Protein AF-A0A953MIT9-F1 (afdb_monomer)

Nearest PDB structures (foldseek):
  6rwa-assembly1_A  TM=2.439E-01  e=3.904E+00  Photorhabdus luminescens

Mean predicted aligned error: 20.01 Å

Solvent-accessible surface area (backbone atoms only — not comparable to full-atom values): 9007 Å² total; per-residue (Å²): 142,86,84,93,79,70,77,69,63,63,58,58,57,59,66,53,57,60,52,57,59,50,49,51,55,49,51,54,52,53,46,55,49,55,54,50,38,40,73,50,32,60,60,37,54,68,41,89,84,58,64,71,89,52,42,38,101,80,31,24,54,36,67,67,60,54,54,50,51,53,50,54,48,52,51,50,52,50,49,51,50,50,53,50,52,54,48,51,58,55,22,77,78,50,82,71,66,54,78,74,55,45,51,54,50,51,50,49,50,50,50,51,51,52,50,53,50,50,54,50,51,52,51,52,51,51,51,49,51,50,50,54,47,53,55,47,50,53,52,49,52,51,50,52,51,52,50,51,51,51,51,50,52,50,50,57,62,74,75,107

Foldseek 3Di:
DDDPDDPPPVVVVVVPVVVLVVVLVVLVVVLCVLVVLQVVAQVSLVPPPDPPVQADPRSHGDPVVNVVSVVVSVVVVVVVVVVQVVVVVVCVVPPPHPPVVVVVVVVVVVVVVVVVVVVVVVVVVVVVVVVVVVV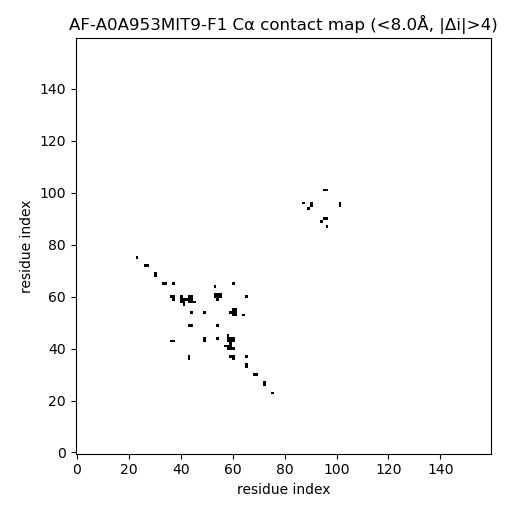VVVVVVVVVVVVVVVVVVVVVVVVD

Sequence (160 aa):
MVNRNNNSIDNFVQKHQNKVMGLVYFGASFLIIIVGLRGLGTLAGQLSVIPSFLVDASGKIDPNWVILALLVEFIMLTLLAVFTFLNKEIENGKSNFSTTQASQIHDLRNELSKLKDVSREELDIIKTYLKEFEEMQEKINHIQTKNMMAIKNMKEMLNK

Radius of gyration: 37.29 Å; Cα contacts (8 Å, |Δi|>4): 46; chains: 1; bounding box: 93×41×89 Å

Secondary structure (DSSP, 8-state):
-----STTTHHHHHHHHHHHHHHHHHHHHHHHHHHHHHHTGGGGGG-TTS-GGGB-TTSSB-HHHHHHHHHHHHHHHHHHHHHHHHHHHHHHHS----HHHHHHHHHHHHHHHHHHHHHHHHHHHHHHHHHHHHHHHHHHHHHHHHHHHHHHHHHHHHT-

pLDDT: mean 70.12, std 14.44, range [39.72, 92.06]

Structure (mmCIF, N/CA/C/O backbone):
data_AF-A0A953MIT9-F1
#
_entry.id   AF-A0A953MIT9-F1
#
loop_
_atom_site.group_PDB
_atom_site.id
_atom_site.type_symbol
_atom_site.label_atom_id
_atom_site.label_alt_id
_atom_site.label_comp_id
_atom_site.label_asym_id
_atom_site.label_entity_id
_atom_site.label_seq_id
_atom_site.pdbx_PDB_ins_code
_atom_site.Cartn_x
_atom_site.Cartn_y
_atom_site.Cartn_z
_atom_site.occupancy
_atom_site.B_iso_or_equiv
_atom_site.auth_seq_id
_atom_site.auth_comp_id
_atom_site.auth_asym_id
_atom_site.auth_atom_id
_atom_site.pdbx_PDB_model_num
ATOM 1 N N . MET A 1 1 ? -19.027 11.418 -40.682 1.00 48.03 1 MET A N 1
ATOM 2 C CA . MET A 1 1 ? -19.830 10.768 -39.623 1.00 48.03 1 MET A CA 1
ATOM 3 C C . MET A 1 1 ? -19.143 9.474 -39.207 1.00 48.03 1 MET A C 1
ATOM 5 O O . MET A 1 1 ? -19.375 8.492 -39.885 1.00 48.03 1 MET A O 1
ATOM 9 N N . VAL A 1 2 ? -18.303 9.445 -38.162 1.00 39.72 2 VAL A N 1
ATOM 10 C CA . VAL A 1 2 ? -17.869 8.181 -37.523 1.00 39.72 2 VAL A CA 1
ATOM 11 C C . VAL A 1 2 ? -17.522 8.428 -36.042 1.00 39.72 2 VAL A C 1
ATOM 13 O O . VAL A 1 2 ? -16.535 9.075 -35.718 1.00 39.72 2 VAL A O 1
ATOM 16 N N . ASN A 1 3 ? -18.400 7.901 -35.186 1.00 41.56 3 ASN A N 1
ATOM 17 C CA . ASN A 1 3 ? -18.160 7.207 -33.915 1.00 41.56 3 ASN A CA 1
ATOM 18 C C . ASN A 1 3 ? -17.523 7.926 -32.697 1.00 41.56 3 ASN A C 1
ATOM 20 O O . ASN A 1 3 ? -16.440 7.577 -32.235 1.00 41.56 3 ASN A O 1
ATOM 24 N N . ARG A 1 4 ? -18.290 8.835 -32.070 1.00 46.44 4 ARG A N 1
ATOM 25 C CA . ARG A 1 4 ? -18.220 9.117 -30.619 1.00 46.44 4 ARG A CA 1
ATOM 26 C C . ARG A 1 4 ? -19.087 8.094 -29.871 1.00 46.44 4 ARG A C 1
ATOM 28 O O . ARG A 1 4 ? -20.261 8.383 -29.662 1.00 46.44 4 ARG A O 1
ATOM 35 N N . ASN A 1 5 ? -18.583 6.917 -29.491 1.00 49.38 5 ASN A N 1
ATOM 36 C CA . ASN A 1 5 ? -19.358 6.076 -28.559 1.00 49.38 5 ASN A CA 1
ATOM 37 C C . ASN A 1 5 ? -18.593 5.021 -27.736 1.00 49.38 5 ASN A C 1
ATOM 39 O O . ASN A 1 5 ? -19.213 4.066 -27.289 1.00 49.38 5 ASN A O 1
ATOM 43 N N . ASN A 1 6 ? -17.283 5.178 -27.495 1.00 52.03 6 ASN A N 1
ATOM 44 C CA . ASN A 1 6 ? -16.537 4.238 -26.631 1.00 52.03 6 ASN A CA 1
ATOM 45 C C . ASN A 1 6 ? -16.082 4.807 -25.275 1.00 52.03 6 ASN A C 1
ATOM 47 O O . ASN A 1 6 ? -15.686 4.042 -24.410 1.00 52.03 6 ASN A O 1
ATOM 51 N N . ASN A 1 7 ? -16.196 6.115 -25.022 1.00 53.41 7 ASN A N 1
ATOM 52 C CA . ASN A 1 7 ? -15.649 6.712 -23.789 1.00 53.41 7 ASN A CA 1
ATOM 5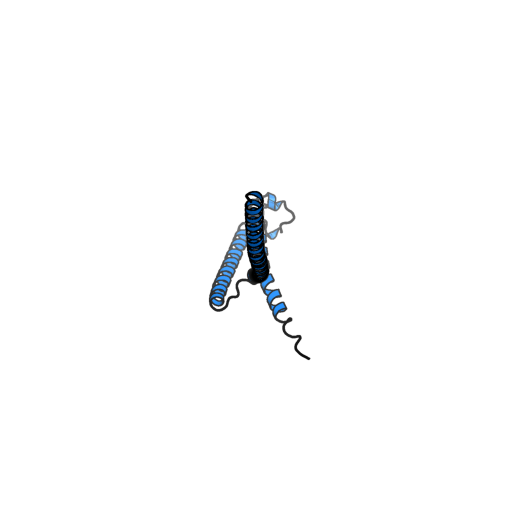3 C C . ASN A 1 7 ? -16.595 6.655 -22.573 1.00 53.41 7 ASN A C 1
ATOM 55 O O . ASN A 1 7 ? -16.228 7.097 -21.486 1.00 53.41 7 ASN A O 1
ATOM 59 N N . SER A 1 8 ? -17.831 6.183 -22.725 1.00 50.12 8 SER A N 1
ATOM 60 C CA . SER A 1 8 ? -18.841 6.205 -21.654 1.00 50.12 8 SER A CA 1
ATOM 61 C C . SER A 1 8 ? -18.872 4.927 -20.810 1.00 50.12 8 SER A C 1
ATOM 63 O O . SER A 1 8 ? -19.265 4.995 -19.647 1.00 50.12 8 SER A O 1
ATOM 65 N N . ILE A 1 9 ? -18.430 3.785 -21.349 1.00 50.81 9 ILE A N 1
ATOM 66 C CA . ILE A 1 9 ? -18.486 2.487 -20.654 1.00 50.81 9 ILE A CA 1
ATOM 67 C C . ILE A 1 9 ? -17.254 2.291 -19.753 1.00 50.81 9 ILE A C 1
ATOM 69 O O . ILE A 1 9 ? -17.408 1.940 -18.581 1.00 50.81 9 ILE A O 1
ATOM 73 N N . ASP A 1 10 ? -16.056 2.641 -20.232 1.00 49.84 10 ASP A N 1
ATOM 74 C CA . ASP A 1 10 ? -14.809 2.533 -19.452 1.00 49.84 10 ASP A CA 1
ATOM 75 C C . ASP A 1 10 ? -14.813 3.428 -18.198 1.00 49.84 10 ASP A C 1
ATOM 77 O O . ASP A 1 10 ? -14.353 3.033 -17.123 1.00 49.84 10 ASP A O 1
ATOM 81 N N . ASN A 1 11 ? -15.447 4.602 -18.289 1.00 50.16 11 ASN A N 1
ATOM 82 C CA . ASN A 1 11 ? -15.584 5.536 -17.170 1.00 50.16 11 ASN A CA 1
ATOM 83 C C . ASN A 1 11 ? -16.552 5.055 -16.072 1.00 50.16 11 ASN A C 1
ATOM 85 O O . ASN A 1 11 ? -16.465 5.514 -14.930 1.00 50.16 11 ASN A O 1
ATOM 89 N N . PHE A 1 12 ? -17.485 4.147 -16.381 1.00 43.88 12 PHE A N 1
ATOM 90 C CA . PHE A 1 12 ? -18.464 3.658 -15.402 1.00 43.88 12 PHE A CA 1
ATOM 91 C C . PHE A 1 12 ? -17.916 2.493 -14.567 1.00 43.88 12 PHE A C 1
ATOM 93 O O . PHE A 1 12 ? -18.216 2.391 -13.374 1.00 43.88 12 PHE A O 1
ATOM 100 N N . VAL A 1 13 ? -17.050 1.669 -15.166 1.00 48.44 13 VAL A N 1
ATOM 101 C CA . VAL A 1 13 ? -16.390 0.535 -14.500 1.00 48.44 13 VAL A CA 1
ATOM 102 C C . VAL A 1 13 ? -15.252 1.013 -13.586 1.00 48.44 13 VAL A C 1
ATOM 104 O O . VAL A 1 13 ? -15.159 0.569 -12.438 1.00 48.44 13 VAL A O 1
ATOM 107 N N . GLN A 1 14 ? -14.466 2.014 -14.009 1.00 47.06 14 GLN A N 1
ATOM 108 C CA . GLN A 1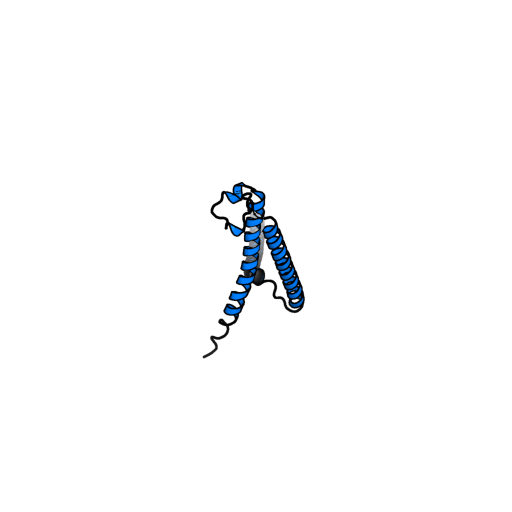 14 ? -13.431 2.635 -13.162 1.00 47.06 14 GLN A CA 1
ATOM 109 C C . GLN A 1 14 ? -13.995 3.290 -11.890 1.00 47.06 14 GLN A C 1
ATOM 111 O O . GLN A 1 14 ? -13.354 3.282 -10.837 1.00 47.06 14 GLN A O 1
ATOM 116 N N . LYS A 1 15 ? -15.223 3.820 -11.941 1.00 49.91 15 LYS A N 1
ATOM 117 C CA . LYS A 1 15 ? -15.828 4.525 -10.802 1.00 49.91 15 LYS A CA 1
ATOM 118 C C . LYS A 1 15 ? -16.289 3.594 -9.671 1.00 49.91 15 LYS A C 1
ATOM 120 O O . LYS A 1 15 ? -16.596 4.085 -8.583 1.00 49.91 15 LYS A O 1
ATOM 125 N N . HIS A 1 16 ? -16.355 2.278 -9.904 1.00 45.97 16 HIS A N 1
ATOM 126 C CA . HIS A 1 16 ? -16.772 1.293 -8.895 1.00 45.97 16 HIS A CA 1
ATOM 127 C C . HIS A 1 16 ? -15.610 0.541 -8.229 1.00 45.97 16 HIS A C 1
ATOM 129 O O . HIS A 1 16 ? -15.716 0.234 -7.045 1.00 45.97 16 HIS A O 1
ATOM 135 N N . GLN A 1 17 ? -14.482 0.312 -8.910 1.00 45.75 17 GLN A N 1
ATOM 136 C CA . GLN A 1 17 ? -13.322 -0.370 -8.306 1.00 45.75 17 GLN A CA 1
ATOM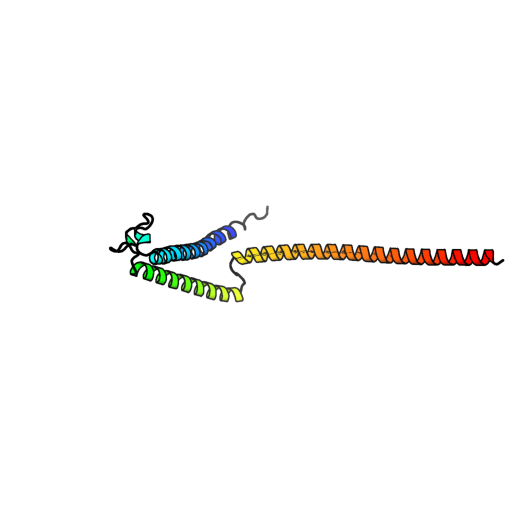 137 C C . GLN A 1 17 ? -12.592 0.491 -7.260 1.00 45.75 17 GLN A C 1
ATOM 139 O O . GLN A 1 17 ? -12.223 -0.017 -6.201 1.00 45.75 17 GLN A O 1
ATOM 144 N N . ASN A 1 18 ? -12.490 1.809 -7.477 1.00 53.19 18 ASN A N 1
ATOM 145 C CA . ASN A 1 18 ? -11.915 2.729 -6.484 1.00 53.19 18 ASN A CA 1
ATOM 146 C C . ASN A 1 18 ? -12.688 2.753 -5.154 1.00 53.19 18 ASN A C 1
ATOM 148 O O . ASN A 1 18 ? -12.115 3.070 -4.113 1.00 53.19 18 ASN A O 1
ATOM 152 N N . LYS A 1 19 ? -13.980 2.402 -5.160 1.00 56.34 19 LYS A N 1
ATOM 153 C CA . LYS A 1 19 ? -14.798 2.400 -3.940 1.00 56.34 19 LYS A CA 1
ATOM 154 C C . LYS A 1 19 ? -14.471 1.227 -3.020 1.00 56.34 19 LYS A C 1
ATOM 156 O O . LYS A 1 19 ? -14.496 1.400 -1.808 1.00 56.34 19 LYS A O 1
ATOM 161 N N . VAL A 1 20 ? -14.142 0.058 -3.575 1.00 56.75 20 VAL A N 1
ATOM 162 C CA . VAL A 1 20 ? -13.857 -1.151 -2.781 1.00 56.75 20 VAL A CA 1
ATOM 163 C C . VAL A 1 20 ? -12.496 -1.039 -2.100 1.00 56.75 20 VAL A C 1
ATOM 165 O O . VAL A 1 20 ? -12.378 -1.312 -0.910 1.00 56.75 20 VAL A O 1
ATOM 168 N N . MET A 1 21 ? -11.484 -0.551 -2.819 1.00 56.34 21 MET A N 1
ATOM 169 C CA . MET A 1 21 ? -10.156 -0.330 -2.243 1.00 56.34 21 MET A CA 1
ATOM 170 C C . MET A 1 21 ? -10.182 0.784 -1.184 1.00 56.34 21 MET A C 1
ATOM 172 O O . MET A 1 21 ? -9.594 0.638 -0.115 1.00 56.34 21 MET A O 1
ATOM 176 N N . GLY A 1 22 ? -10.950 1.854 -1.432 1.00 60.44 22 GLY A N 1
ATOM 177 C CA . GLY A 1 22 ? -11.208 2.899 -0.439 1.00 60.44 22 GLY A CA 1
ATOM 178 C C . GLY A 1 22 ? -11.916 2.382 0.819 1.00 60.44 22 GLY A C 1
ATOM 179 O O . GLY A 1 22 ? -11.582 2.816 1.917 1.00 60.44 22 GLY A O 1
ATOM 180 N N . LEU A 1 23 ? -12.835 1.418 0.685 1.00 65.75 23 LEU A N 1
ATOM 181 C CA . LEU A 1 23 ? -13.529 0.799 1.819 1.00 65.75 23 LEU A CA 1
ATOM 182 C C . LEU A 1 23 ? -12.578 -0.023 2.701 1.00 65.75 23 LEU A C 1
ATOM 184 O O . LEU A 1 23 ? -12.670 0.060 3.920 1.00 65.75 23 LEU A O 1
ATOM 188 N N . VAL A 1 24 ? -11.644 -0.769 2.100 1.00 67.88 24 VAL A N 1
ATOM 189 C CA . VAL A 1 24 ? -10.630 -1.545 2.839 1.00 67.88 24 VAL A CA 1
ATOM 190 C C . VAL A 1 24 ? -9.689 -0.614 3.608 1.00 67.88 24 VAL A C 1
ATOM 192 O O . VAL A 1 24 ? -9.475 -0.810 4.799 1.00 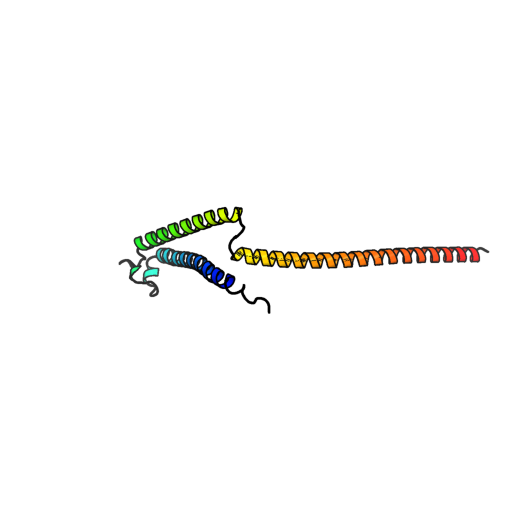67.88 24 VAL A O 1
ATOM 195 N N . TYR A 1 25 ? -9.160 0.437 2.967 1.00 73.25 25 TYR A N 1
ATOM 196 C CA . TYR A 1 25 ? -8.280 1.394 3.654 1.00 73.25 25 TYR A CA 1
ATOM 197 C C . TYR A 1 25 ? -8.998 2.163 4.763 1.00 73.25 25 TYR A C 1
ATOM 199 O O . TYR A 1 25 ? -8.407 2.442 5.809 1.00 73.25 25 TYR A O 1
ATOM 207 N N . PHE A 1 26 ? -10.273 2.485 4.554 1.00 76.00 26 PHE A N 1
ATOM 208 C CA . PHE A 1 26 ? -11.110 3.086 5.582 1.00 76.00 26 PHE A CA 1
ATOM 209 C C . PHE A 1 26 ? -11.347 2.125 6.757 1.00 76.00 26 PHE A C 1
ATOM 211 O O . PHE A 1 26 ? -11.190 2.541 7.902 1.00 76.00 26 PHE A O 1
ATOM 218 N N . GLY A 1 27 ? -11.639 0.846 6.489 1.00 69.94 27 GLY A N 1
ATOM 219 C CA . GLY A 1 27 ? -11.786 -0.205 7.506 1.00 69.94 27 GLY A CA 1
ATOM 220 C C . GLY A 1 27 ? -10.523 -0.389 8.349 1.00 69.94 27 GLY A C 1
ATOM 221 O O . GLY A 1 27 ? -10.573 -0.263 9.574 1.00 69.94 27 GLY A O 1
ATOM 222 N N . ALA A 1 28 ? -9.369 -0.526 7.694 1.00 73.94 28 ALA A N 1
ATOM 223 C CA . ALA A 1 28 ? -8.078 -0.649 8.365 1.00 73.94 28 ALA A CA 1
ATOM 224 C C . ALA A 1 28 ? -7.753 0.584 9.229 1.00 73.94 28 ALA A C 1
ATOM 226 O O . ALA A 1 28 ? -7.315 0.457 10.374 1.00 73.94 28 ALA A O 1
ATOM 227 N N . SER A 1 29 ? -8.016 1.790 8.713 1.00 77.06 29 SER A N 1
ATOM 228 C CA . SER A 1 29 ? -7.803 3.042 9.454 1.00 77.06 29 SER A CA 1
ATOM 229 C C . SER A 1 29 ? -8.711 3.133 10.682 1.00 77.06 29 SER A C 1
ATOM 231 O O . SER A 1 29 ? -8.261 3.495 11.769 1.00 77.06 29 SER A O 1
ATOM 233 N N . PHE A 1 30 ? -9.981 2.756 10.532 1.00 78.50 30 PHE A N 1
ATOM 234 C CA . PHE A 1 30 ? -10.952 2.719 11.621 1.00 78.50 30 PHE A CA 1
ATOM 235 C C . PHE A 1 30 ? -10.541 1.733 12.725 1.00 78.50 30 PHE A C 1
ATOM 237 O O . PHE A 1 30 ? -10.685 2.025 13.913 1.00 78.50 30 PHE A O 1
ATOM 244 N N . LEU A 1 31 ? -9.944 0.600 12.356 1.00 74.12 31 LEU A N 1
ATOM 245 C CA . LEU A 1 31 ? -9.465 -0.395 13.310 1.00 74.12 31 LEU A CA 1
ATOM 246 C C . LEU A 1 31 ? -8.210 0.006 14.063 1.00 74.12 31 LEU A C 1
ATOM 248 O O . LEU A 1 31 ? -8.143 -0.210 15.272 1.00 74.12 31 LEU A O 1
ATOM 252 N N . ILE A 1 32 ? -7.248 0.629 13.382 1.00 80.75 32 ILE A N 1
ATOM 253 C CA . ILE A 1 32 ? -6.073 1.211 14.041 1.00 80.75 32 ILE A CA 1
ATOM 254 C C . ILE A 1 32 ? -6.527 2.219 15.102 1.00 80.75 32 ILE A C 1
ATOM 256 O O . ILE A 1 32 ? -6.001 2.221 16.214 1.00 80.75 32 ILE A O 1
ATOM 260 N N . ILE A 1 33 ? -7.549 3.022 14.792 1.00 78.62 33 ILE A N 1
ATOM 261 C CA . ILE A 1 33 ? -8.134 3.980 15.732 1.00 78.62 33 ILE A CA 1
ATOM 262 C C . ILE A 1 33 ? -8.799 3.254 16.912 1.00 78.62 33 ILE A C 1
ATOM 264 O O . ILE A 1 33 ? -8.464 3.547 18.053 1.00 78.62 33 ILE A O 1
ATOM 268 N N . ILE A 1 34 ? -9.685 2.279 16.689 1.00 74.06 34 ILE A N 1
ATOM 269 C CA . ILE A 1 34 ? -10.387 1.577 17.785 1.00 74.06 34 ILE A CA 1
ATOM 270 C C . ILE A 1 34 ? -9.422 0.792 18.687 1.00 74.06 34 ILE A C 1
ATOM 272 O O . ILE A 1 34 ? -9.520 0.861 19.914 1.00 74.06 34 ILE A O 1
ATOM 276 N N . VAL A 1 35 ? -8.474 0.057 18.103 1.00 75.38 35 VAL A N 1
ATOM 277 C CA . VAL A 1 35 ? -7.480 -0.722 18.857 1.00 75.38 35 VAL A CA 1
ATOM 278 C C . VAL A 1 35 ? -6.505 0.211 19.578 1.00 75.38 35 VAL A C 1
ATOM 280 O O . VAL A 1 35 ? -6.202 -0.016 20.751 1.00 75.38 35 VAL A O 1
ATOM 283 N N . GLY A 1 36 ? -6.071 1.294 18.925 1.00 75.00 36 GLY A N 1
ATOM 284 C CA . GLY A 1 36 ? -5.216 2.320 19.523 1.00 75.00 36 GLY A CA 1
ATOM 285 C C . GLY A 1 36 ? -5.887 3.034 20.698 1.00 75.00 36 GLY A C 1
ATOM 286 O O . GLY A 1 36 ? -5.283 3.181 21.760 1.00 75.00 36 GLY A O 1
ATOM 287 N N . LEU A 1 37 ? -7.167 3.393 20.558 1.00 73.12 37 LEU A N 1
ATOM 288 C CA . LEU A 1 37 ? -7.972 3.988 21.627 1.00 73.12 37 LEU A CA 1
ATOM 289 C C . LEU A 1 37 ? -8.201 3.013 22.788 1.00 73.12 37 LEU A C 1
ATOM 291 O O . LEU A 1 37 ? -8.140 3.418 23.944 1.00 73.12 37 LEU A O 1
ATOM 295 N N . ARG A 1 38 ? -8.370 1.710 22.539 1.00 71.25 38 ARG A N 1
ATOM 296 C CA . ARG A 1 38 ? -8.398 0.731 23.637 1.00 71.25 38 ARG A CA 1
ATOM 297 C C . ARG A 1 38 ? -7.047 0.635 24.353 1.00 71.25 38 ARG A C 1
ATOM 299 O O . ARG A 1 38 ? -7.025 0.534 25.579 1.00 71.25 38 ARG A O 1
ATOM 306 N N . GLY A 1 39 ? -5.939 0.704 23.611 1.00 71.19 39 GLY A N 1
ATOM 307 C CA . GLY A 1 39 ? -4.580 0.748 24.164 1.00 71.19 39 GLY A CA 1
ATOM 308 C C . GLY A 1 39 ? -4.325 1.957 25.072 1.00 71.19 39 GLY A C 1
ATOM 309 O O . GLY A 1 39 ? -3.546 1.859 26.016 1.00 71.19 39 GLY A O 1
ATOM 310 N N . LEU A 1 40 ? -5.043 3.064 24.847 1.00 71.25 40 LEU A N 1
ATOM 311 C CA . LEU A 1 40 ? -5.006 4.283 25.665 1.00 71.25 40 LEU A CA 1
ATOM 312 C C . LEU A 1 40 ? -5.780 4.167 26.997 1.00 71.2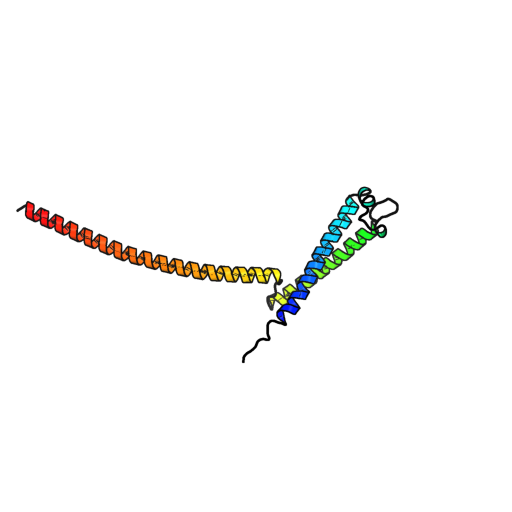5 40 LEU A C 1
ATOM 314 O O . LEU A 1 40 ? -5.649 5.029 27.868 1.00 71.25 40 LEU A O 1
ATOM 318 N N . GLY A 1 41 ? -6.565 3.105 27.201 1.00 67.94 41 GLY A N 1
ATOM 319 C CA . GLY A 1 41 ? -7.222 2.827 28.479 1.00 67.94 41 GLY A CA 1
ATOM 320 C C . GLY A 1 41 ? -8.240 3.899 28.886 1.00 67.94 41 GLY A C 1
ATOM 321 O O . GLY A 1 41 ? -9.155 4.212 28.133 1.00 67.94 41 GLY A O 1
ATOM 322 N N . THR A 1 42 ? -8.115 4.442 30.100 1.00 68.25 42 THR A N 1
ATOM 323 C CA . THR A 1 42 ? -9.058 5.434 30.660 1.00 68.25 42 THR A CA 1
ATOM 324 C C . THR A 1 42 ? -8.952 6.813 30.009 1.00 68.25 42 THR A C 1
ATOM 326 O O . THR A 1 42 ? -9.861 7.625 30.158 1.00 68.25 42 THR A O 1
ATOM 329 N N . LEU A 1 43 ? -7.867 7.082 29.273 1.00 66.69 43 LEU A N 1
ATOM 330 C CA . LEU A 1 43 ? -7.706 8.322 28.512 1.00 66.69 43 LEU A CA 1
ATOM 331 C C . LEU A 1 43 ? -8.677 8.370 27.329 1.00 66.69 43 LEU A C 1
ATOM 333 O O . LEU A 1 43 ? -9.167 9.437 26.984 1.00 66.69 43 LEU A O 1
ATOM 337 N N . ALA A 1 44 ? -9.021 7.216 26.750 1.00 62.69 44 ALA A N 1
ATOM 338 C CA . ALA A 1 44 ? -9.981 7.147 25.655 1.00 62.69 44 ALA A CA 1
ATOM 339 C C . ALA A 1 44 ? -11.398 7.536 26.099 1.00 62.69 44 ALA A C 1
ATOM 341 O O . ALA A 1 44 ? -12.063 8.284 25.392 1.00 62.69 44 ALA A O 1
ATOM 342 N N . GLY A 1 45 ? -11.835 7.132 27.298 1.00 61.12 45 GLY A N 1
ATOM 343 C CA . GLY A 1 45 ? -13.135 7.540 27.848 1.00 61.12 45 GLY A CA 1
ATOM 344 C C . GLY A 1 45 ? -13.254 9.031 28.182 1.00 61.12 45 GLY A C 1
ATOM 345 O O . GLY A 1 45 ? -14.362 9.516 28.386 1.00 61.12 45 GLY A O 1
ATOM 346 N N . GLN A 1 46 ? -12.138 9.768 28.220 1.00 63.41 46 GLN A N 1
ATOM 347 C CA . GLN A 1 46 ? -12.123 11.225 28.390 1.00 63.41 46 GLN A CA 1
ATOM 348 C C . GLN A 1 46 ? -12.184 11.980 27.054 1.00 63.41 46 GLN A C 1
ATOM 350 O O . GLN A 1 46 ? -12.472 13.179 27.042 1.00 63.41 46 GLN A O 1
ATOM 355 N N . LEU A 1 47 ? -11.948 11.307 25.919 1.00 65.38 47 LEU A N 1
ATOM 356 C CA . LEU A 1 47 ? -12.150 11.910 24.606 1.00 65.38 47 LEU A CA 1
ATOM 357 C C . LEU A 1 47 ? -13.645 11.920 24.271 1.00 65.38 47 LEU A C 1
ATOM 359 O O . LEU A 1 47 ? -14.231 10.904 23.911 1.00 65.38 47 LEU A O 1
ATOM 363 N N . SER A 1 48 ? -14.234 13.118 24.280 1.00 60.16 48 SER A N 1
ATOM 364 C CA . SER A 1 48 ? -15.632 13.384 23.891 1.00 60.16 48 SER A CA 1
ATOM 365 C C . SER A 1 48 ? -15.973 12.993 22.436 1.00 60.16 48 SER A C 1
ATOM 367 O O . SER A 1 48 ? -17.125 13.045 22.022 1.00 60.16 48 SER A O 1
ATOM 369 N N . VAL A 1 49 ? -14.968 12.592 21.652 1.00 69.56 49 VAL A N 1
ATOM 370 C CA . VAL A 1 49 ? -15.094 12.158 20.253 1.00 69.56 49 VAL A CA 1
ATOM 371 C C . VAL A 1 49 ? -15.545 10.693 20.140 1.00 69.56 49 VAL A C 1
ATOM 373 O O . VAL A 1 49 ? -16.021 10.286 19.082 1.00 69.56 49 VAL A O 1
ATOM 376 N N . ILE A 1 50 ? -15.423 9.888 21.205 1.00 65.94 50 ILE A N 1
ATOM 377 C CA . ILE A 1 50 ? -15.790 8.467 21.164 1.00 65.94 50 ILE A CA 1
ATOM 378 C C . ILE A 1 50 ? -17.273 8.293 21.526 1.00 65.94 50 ILE A C 1
ATOM 380 O O . ILE A 1 50 ? -17.693 8.716 22.604 1.00 65.94 50 ILE A O 1
ATOM 384 N N . PRO A 1 51 ? -18.074 7.631 20.672 1.00 68.75 51 PRO A N 1
ATOM 385 C CA . PRO A 1 51 ? -19.456 7.305 20.990 1.00 68.75 51 PRO A CA 1
ATOM 386 C C . PRO A 1 51 ? -19.578 6.482 22.278 1.00 68.75 51 PRO A C 1
ATOM 388 O O . PRO A 1 51 ? -18.908 5.461 22.439 1.00 68.75 51 PRO A O 1
ATOM 391 N N . SER A 1 52 ? -20.495 6.873 23.164 1.00 66.81 52 SER A N 1
ATOM 392 C CA . SER A 1 52 ? -20.674 6.260 24.490 1.00 66.81 52 SER A CA 1
ATOM 393 C C . SER A 1 52 ? -21.037 4.770 24.452 1.00 66.81 52 SER A C 1
ATOM 395 O O . SER A 1 52 ? -20.844 4.078 25.440 1.00 66.81 52 SER A O 1
ATOM 397 N N . PHE A 1 53 ? -21.528 4.257 23.318 1.00 68.75 53 PHE A N 1
ATOM 398 C CA . PHE A 1 53 ? -21.848 2.834 23.145 1.00 68.75 53 PHE A CA 1
ATOM 399 C C . PHE A 1 53 ? -20.609 1.932 23.034 1.00 68.75 53 PHE A C 1
ATOM 401 O O . PHE A 1 53 ? -20.720 0.723 23.212 1.00 68.75 53 PHE A O 1
ATOM 408 N N . LEU A 1 54 ? -19.441 2.501 22.715 1.00 67.38 54 LEU A N 1
ATOM 409 C CA . LEU A 1 54 ? -18.174 1.770 22.640 1.00 67.38 54 LEU A CA 1
ATOM 410 C C . LEU A 1 54 ? -17.460 1.710 23.991 1.00 67.38 54 LEU A C 1
ATOM 412 O O . LEU A 1 54 ? -16.439 1.036 24.090 1.00 67.38 54 LEU A O 1
ATOM 416 N N . VAL A 1 55 ? -17.954 2.429 25.002 1.00 68.75 55 VAL A N 1
ATOM 417 C CA . VAL A 1 55 ? -17.276 2.650 26.280 1.00 68.75 55 VAL A CA 1
ATOM 418 C C . VAL A 1 55 ? -18.025 1.913 27.391 1.00 68.75 55 VAL A C 1
ATOM 420 O O . VAL A 1 55 ? -19.211 2.131 27.607 1.00 68.75 55 VAL A O 1
ATOM 423 N N . ASP A 1 56 ? -17.317 1.037 28.095 1.00 69.44 56 ASP A N 1
ATOM 424 C CA . ASP A 1 56 ? -17.816 0.306 29.259 1.00 69.44 56 ASP A CA 1
ATOM 425 C C . ASP A 1 56 ? -17.917 1.232 30.492 1.00 69.44 56 ASP A C 1
ATOM 427 O O . ASP A 1 56 ? -17.308 2.305 30.533 1.00 69.44 56 ASP A O 1
ATOM 431 N N . ALA A 1 57 ? -18.621 0.803 31.544 1.00 69.69 57 ALA A N 1
ATOM 432 C CA . ALA A 1 57 ? -18.820 1.535 32.803 1.00 69.69 57 ALA A CA 1
ATOM 433 C C . ALA A 1 57 ? -17.509 2.006 33.474 1.00 69.69 57 ALA A C 1
ATOM 435 O O . ALA A 1 57 ? -17.513 2.912 34.303 1.00 69.69 57 ALA A O 1
ATOM 436 N N . SER A 1 58 ? -16.375 1.418 33.081 1.00 65.62 58 SER A N 1
ATOM 437 C CA . SER A 1 58 ? -15.021 1.769 33.524 1.00 65.62 58 SER A CA 1
ATOM 438 C C . SER A 1 58 ? -14.350 2.897 32.714 1.00 65.62 58 SER A C 1
ATOM 440 O O . SER A 1 58 ? -13.168 3.176 32.929 1.00 65.62 58 SER A O 1
ATOM 442 N N . GLY A 1 59 ? -15.039 3.512 31.744 1.00 66.94 59 GLY A N 1
ATOM 443 C CA . GLY A 1 59 ? -14.474 4.562 30.885 1.00 66.94 59 GLY A CA 1
ATOM 444 C C . GLY A 1 59 ? -13.439 4.048 29.874 1.00 66.94 59 GLY A C 1
ATOM 445 O O . GLY A 1 59 ? -12.577 4.802 29.425 1.00 66.94 59 GLY A O 1
ATOM 446 N N . LYS A 1 60 ? -13.482 2.754 29.542 1.00 71.06 60 LYS A N 1
ATOM 447 C CA . LYS A 1 60 ? -12.586 2.092 28.577 1.00 71.06 60 LYS A CA 1
ATOM 448 C C . LYS A 1 60 ? -13.396 1.539 27.418 1.00 71.06 60 LYS A C 1
ATOM 450 O O . LYS A 1 60 ? -14.561 1.211 27.607 1.00 71.06 60 LYS A O 1
ATOM 455 N N . ILE A 1 61 ? -12.774 1.375 26.252 1.00 75.69 61 ILE A N 1
ATOM 456 C CA . ILE A 1 61 ? -13.449 0.708 25.134 1.00 75.69 61 ILE A CA 1
ATOM 457 C C . ILE A 1 61 ? -13.748 -0.748 25.505 1.00 75.69 61 ILE A C 1
ATOM 459 O O . ILE A 1 61 ? -12.836 -1.479 25.907 1.00 75.69 61 ILE A O 1
ATOM 463 N N . ASP A 1 62 ? -15.009 -1.152 25.357 1.00 79.38 62 ASP A N 1
ATOM 464 C CA . ASP A 1 62 ? -15.487 -2.487 25.706 1.00 79.38 62 ASP A CA 1
ATOM 465 C C . ASP A 1 62 ? -14.737 -3.557 24.881 1.00 79.38 62 ASP A C 1
ATOM 467 O O . ASP A 1 62 ? -14.703 -3.503 23.640 1.00 79.38 62 ASP A O 1
ATOM 471 N N . PRO A 1 63 ? -14.102 -4.536 25.552 1.00 78.31 63 PRO A N 1
ATOM 472 C CA . PRO A 1 63 ? -13.385 -5.618 24.906 1.00 78.31 63 PRO A CA 1
ATOM 473 C C . PRO A 1 63 ? -14.152 -6.347 23.811 1.00 78.31 63 PRO A C 1
ATOM 475 O O . PRO A 1 63 ? -13.545 -6.714 22.801 1.00 78.31 63 PRO A O 1
ATOM 478 N N . ASN A 1 64 ? -15.454 -6.544 24.004 1.00 82.88 64 ASN A N 1
ATOM 479 C CA . ASN A 1 64 ? -16.284 -7.335 23.104 1.00 82.88 64 ASN A CA 1
ATOM 480 C C . ASN A 1 64 ? -16.421 -6.661 21.736 1.00 82.88 64 ASN A C 1
ATOM 482 O O . ASN A 1 64 ? -16.327 -7.329 20.706 1.00 82.88 64 ASN A O 1
ATOM 486 N N . TRP A 1 65 ? -16.543 -5.333 21.714 1.00 78.06 65 TRP A N 1
ATOM 487 C CA . TRP A 1 65 ? -16.636 -4.549 20.482 1.00 78.06 65 TRP A CA 1
ATOM 488 C C . TRP A 1 65 ? -15.334 -4.542 19.691 1.00 78.06 65 TRP A C 1
ATOM 490 O O . TRP A 1 65 ? -15.352 -4.630 18.465 1.00 78.06 65 TRP A O 1
ATOM 500 N N . VAL A 1 66 ? -14.193 -4.494 20.379 1.00 78.19 66 VAL A N 1
ATOM 501 C CA . VAL A 1 66 ? -12.886 -4.561 19.711 1.00 78.19 66 VAL A CA 1
ATOM 502 C C . VAL A 1 66 ? -12.635 -5.945 19.126 1.00 78.19 66 VAL A C 1
ATOM 504 O O . VAL A 1 66 ? -12.128 -6.054 18.014 1.00 78.19 66 VAL A O 1
ATOM 507 N N . ILE A 1 67 ? -13.012 -7.003 19.847 1.00 80.44 67 ILE A N 1
ATOM 508 C CA . ILE A 1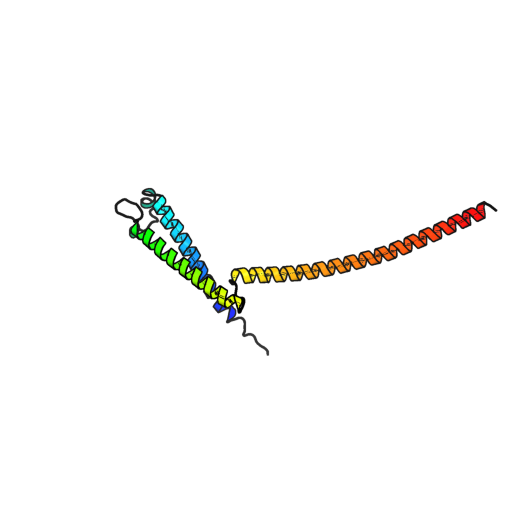 67 ? -12.894 -8.381 19.354 1.00 80.44 67 ILE A CA 1
ATOM 509 C C . ILE A 1 67 ? -13.808 -8.592 18.141 1.00 80.44 67 ILE A C 1
ATOM 511 O O . ILE A 1 67 ? -13.370 -9.164 17.147 1.00 80.44 67 ILE A O 1
ATOM 515 N N . LEU A 1 68 ? -15.041 -8.077 18.184 1.00 82.62 68 LEU A N 1
ATOM 516 C CA . LEU A 1 68 ? -15.965 -8.112 17.050 1.00 82.62 68 LEU A CA 1
ATOM 517 C C . LEU A 1 68 ? -15.396 -7.358 15.837 1.00 82.62 68 LEU A C 1
ATOM 519 O O . LEU A 1 68 ? -15.409 -7.889 14.731 1.00 82.62 68 LEU A O 1
ATOM 523 N N . ALA A 1 69 ? -14.856 -6.152 16.038 1.00 78.44 69 ALA A N 1
ATOM 524 C CA . ALA A 1 69 ? -14.251 -5.361 14.967 1.00 78.44 69 ALA A CA 1
ATOM 525 C C . ALA A 1 69 ? -13.046 -6.079 14.336 1.00 78.44 69 ALA A C 1
ATOM 527 O O . ALA A 1 69 ? -12.959 -6.169 13.113 1.00 78.44 69 ALA A O 1
ATOM 528 N N . LEU A 1 70 ? -12.162 -6.655 15.159 1.00 80.56 70 LEU A N 1
ATOM 529 C CA . LEU A 1 70 ? -11.025 -7.455 14.692 1.00 80.56 70 LEU A CA 1
ATOM 530 C C . LEU A 1 70 ? -11.471 -8.690 13.902 1.00 80.56 70 LEU A C 1
ATOM 532 O O . LEU A 1 70 ? -10.860 -9.024 12.891 1.00 80.56 70 LEU A O 1
ATOM 536 N N . LEU A 1 71 ? -12.539 -9.356 14.340 1.00 85.00 71 LEU A N 1
ATOM 537 C CA . LEU A 1 71 ? -13.090 -10.521 13.654 1.00 85.00 71 LEU A CA 1
ATOM 538 C C . LEU A 1 71 ? -13.698 -10.149 12.294 1.00 85.00 71 LEU A C 1
ATOM 540 O O . LEU A 1 71 ? -13.444 -10.831 11.303 1.00 85.00 71 LEU A O 1
ATOM 544 N N . VAL A 1 72 ? -14.463 -9.057 12.226 1.00 82.69 72 VAL A N 1
ATOM 545 C CA . VAL A 1 72 ? -15.051 -8.562 10.971 1.00 82.69 72 VAL A CA 1
ATOM 546 C C . VAL A 1 72 ? -13.964 -8.174 9.970 1.00 82.69 72 VAL A C 1
ATOM 548 O O . VAL A 1 72 ? -14.043 -8.555 8.803 1.00 82.69 72 VAL A O 1
ATOM 551 N N . GLU A 1 73 ? -12.915 -7.489 10.416 1.00 74.81 73 GLU A N 1
ATOM 552 C CA . GLU A 1 73 ? -11.780 -7.142 9.556 1.00 74.81 73 GLU A CA 1
ATOM 553 C C . GLU A 1 73 ? -11.002 -8.361 9.099 1.00 74.81 73 GLU A C 1
ATOM 555 O O . GLU A 1 73 ? -10.647 -8.457 7.928 1.00 74.81 73 GLU A O 1
ATOM 560 N N . PHE A 1 74 ? -10.768 -9.328 9.985 1.00 82.38 74 PHE A N 1
ATOM 561 C CA . PHE A 1 74 ? -10.108 -10.570 9.608 1.00 82.38 74 PHE A CA 1
ATOM 562 C C . PHE A 1 74 ? -10.876 -11.289 8.489 1.00 82.38 74 PHE A C 1
ATOM 564 O O . PHE A 1 74 ? -10.276 -11.751 7.516 1.00 82.38 74 PHE A O 1
ATOM 571 N N . ILE A 1 75 ? -12.210 -11.319 8.569 1.00 84.06 75 ILE A N 1
ATOM 572 C CA . ILE A 1 75 ? -13.069 -11.866 7.512 1.00 84.06 75 ILE A CA 1
ATOM 573 C C . ILE A 1 75 ? -12.968 -11.020 6.236 1.00 84.06 75 ILE A C 1
ATOM 575 O O . ILE A 1 75 ? -12.859 -11.578 5.146 1.00 84.06 75 ILE A O 1
ATOM 579 N N . MET A 1 76 ? -12.957 -9.692 6.347 1.00 75.31 76 MET A N 1
ATOM 580 C CA . MET A 1 76 ? -12.863 -8.787 5.199 1.00 75.31 76 MET A CA 1
ATOM 581 C C . MET A 1 76 ? -11.519 -8.909 4.466 1.00 75.31 76 MET A C 1
ATOM 583 O O . MET A 1 76 ? -11.500 -8.989 3.238 1.00 75.31 76 MET A O 1
ATOM 587 N N . LEU A 1 77 ? -10.406 -9.006 5.197 1.00 79.00 77 LEU A N 1
ATOM 588 C CA . LEU A 1 77 ? -9.073 -9.262 4.648 1.00 79.00 77 LEU A CA 1
ATOM 589 C C . LEU A 1 77 ? -8.979 -10.656 4.029 1.00 79.00 77 LEU A C 1
ATOM 591 O O . LEU A 1 77 ? -8.387 -10.808 2.964 1.00 79.00 77 LEU A O 1
ATOM 595 N N . THR A 1 78 ? -9.602 -11.662 4.646 1.00 79.00 78 THR A N 1
ATOM 596 C CA . THR A 1 78 ? -9.663 -13.021 4.091 1.00 79.00 78 THR A CA 1
ATOM 597 C C . THR A 1 78 ? -10.457 -13.042 2.786 1.00 79.00 78 THR A C 1
ATOM 599 O O . THR A 1 78 ? -9.996 -13.608 1.799 1.00 79.00 78 THR A O 1
ATOM 602 N N . LEU A 1 79 ? -11.611 -12.370 2.732 1.00 77.12 79 LEU A N 1
ATOM 603 C CA . LEU A 1 79 ? -12.387 -12.218 1.502 1.00 77.12 79 LEU A CA 1
ATOM 604 C C . LEU A 1 79 ? -11.590 -11.464 0.441 1.00 77.12 79 LEU A C 1
ATOM 606 O O . LEU A 1 79 ? -11.517 -11.927 -0.691 1.00 77.12 79 LEU A O 1
ATOM 610 N N . LEU A 1 80 ? -10.942 -10.352 0.792 1.00 73.06 80 LEU A N 1
ATOM 611 C CA . LEU A 1 80 ? -10.092 -9.605 -0.132 1.00 73.06 80 LEU A CA 1
ATOM 612 C C . LEU A 1 80 ? -8.946 -10.471 -0.666 1.00 73.06 80 LEU A C 1
ATOM 614 O O . LEU A 1 80 ? -8.670 -10.434 -1.862 1.00 73.06 80 LEU A O 1
ATOM 618 N N . ALA A 1 81 ? -8.305 -11.272 0.186 1.00 76.44 81 ALA A N 1
ATOM 619 C CA . ALA A 1 81 ? -7.237 -12.185 -0.204 1.00 76.44 81 ALA A CA 1
ATOM 620 C C . ALA A 1 81 ? -7.745 -13.279 -1.152 1.00 76.44 81 ALA A C 1
ATOM 622 O O . ALA A 1 81 ? -7.115 -13.528 -2.176 1.00 76.44 81 ALA A O 1
ATOM 623 N N . VAL A 1 82 ? -8.908 -13.873 -0.868 1.00 77.81 82 VAL A N 1
ATOM 624 C CA . VAL A 1 82 ? -9.556 -14.860 -1.745 1.00 77.81 82 VAL A CA 1
ATOM 625 C C . VAL A 1 82 ? -9.955 -14.228 -3.077 1.00 77.81 82 VAL A C 1
ATOM 627 O O . VAL A 1 82 ? -9.617 -14.766 -4.124 1.00 77.81 82 VAL A O 1
ATOM 630 N N . PHE A 1 83 ? -10.600 -13.060 -3.074 1.00 75.25 83 PHE A N 1
ATOM 631 C CA . PHE A 1 83 ? -10.938 -12.329 -4.299 1.00 75.25 83 PHE A CA 1
ATOM 632 C C . PHE A 1 83 ? -9.694 -11.934 -5.096 1.00 75.25 83 PHE A C 1
ATOM 634 O O . PHE A 1 83 ? -9.706 -12.017 -6.318 1.00 75.25 83 PHE A O 1
ATOM 641 N N . THR A 1 84 ? -8.610 -11.545 -4.425 1.00 71.06 84 THR A N 1
ATOM 642 C CA . THR A 1 84 ? -7.332 -11.227 -5.073 1.00 71.06 84 THR A CA 1
ATOM 643 C C . THR A 1 84 ? -6.695 -12.478 -5.666 1.00 71.06 84 THR A C 1
ATOM 645 O O . THR A 1 84 ? -6.182 -12.422 -6.776 1.00 71.06 84 THR A O 1
ATOM 648 N N . PHE A 1 85 ? -6.749 -13.615 -4.970 1.00 72.69 85 PHE A N 1
ATOM 649 C CA . PHE A 1 85 ? -6.222 -14.889 -5.454 1.00 72.69 85 PHE A CA 1
ATOM 650 C C . PHE A 1 85 ? -7.020 -15.418 -6.654 1.00 72.69 85 PHE A C 1
ATOM 652 O O . PHE A 1 85 ? -6.429 -15.759 -7.674 1.00 72.69 85 PHE A O 1
ATOM 659 N N . LEU A 1 86 ? -8.354 -15.395 -6.573 1.00 70.56 86 LEU A N 1
ATOM 660 C CA . LEU A 1 86 ? -9.247 -15.779 -7.669 1.00 70.56 86 LEU A CA 1
ATOM 661 C C . LEU A 1 86 ? -9.100 -14.843 -8.872 1.00 70.56 86 LEU A C 1
ATOM 663 O O . LEU A 1 86 ? -9.000 -15.311 -10.003 1.00 70.56 86 LEU A O 1
ATOM 667 N N . ASN A 1 87 ? -9.016 -13.526 -8.651 1.00 60.34 87 ASN A N 1
ATOM 668 C CA . ASN A 1 87 ? -8.725 -12.588 -9.733 1.00 60.34 87 ASN A CA 1
ATOM 669 C C . ASN A 1 87 ? -7.352 -12.869 -10.343 1.00 60.34 87 ASN A C 1
ATOM 671 O O . ASN A 1 87 ? -7.260 -12.942 -11.559 1.00 60.34 87 ASN A O 1
ATOM 675 N N . LYS A 1 88 ? -6.315 -13.129 -9.537 1.00 56.66 88 LYS A N 1
ATOM 676 C CA . LYS A 1 88 ? -4.970 -13.471 -10.027 1.00 56.66 88 LYS A CA 1
ATOM 677 C C . LYS A 1 88 ? -4.962 -14.732 -10.907 1.00 56.66 88 LYS A C 1
ATOM 679 O O . LYS A 1 88 ? -4.179 -14.821 -11.849 1.00 56.66 88 LYS A O 1
ATOM 684 N N . GLU A 1 89 ? -5.834 -15.697 -10.631 1.00 53.28 89 GLU A N 1
ATOM 685 C CA . GLU A 1 89 ? -5.979 -16.920 -11.429 1.00 53.28 89 GLU A CA 1
ATOM 686 C C . GLU A 1 89 ? -6.680 -16.656 -12.775 1.00 53.28 89 GLU A C 1
ATOM 688 O O . GLU A 1 89 ? -6.224 -17.128 -13.817 1.00 53.28 89 GLU A O 1
ATOM 693 N N . ILE A 1 90 ? -7.714 -15.805 -12.782 1.00 51.16 90 ILE A N 1
ATOM 694 C CA . ILE A 1 90 ? -8.366 -15.305 -14.008 1.00 51.16 90 ILE A CA 1
ATOM 695 C C . ILE A 1 90 ? -7.391 -14.436 -14.824 1.00 51.16 90 ILE A C 1
ATOM 697 O O . ILE A 1 90 ? -7.378 -14.465 -16.056 1.00 51.16 90 ILE A O 1
ATOM 701 N N . GLU A 1 91 ? -6.520 -13.705 -14.139 1.00 44.88 91 GLU A N 1
ATOM 702 C CA . GLU A 1 91 ? -5.508 -12.842 -14.723 1.00 44.88 91 GLU A CA 1
ATOM 703 C C . GLU A 1 91 ? -4.328 -13.567 -15.371 1.00 44.88 91 GLU A C 1
ATOM 705 O O . GLU A 1 91 ? -3.825 -13.110 -16.396 1.00 44.88 91 GLU A O 1
ATOM 710 N N . ASN A 1 92 ? -3.910 -14.717 -14.840 1.00 46.94 92 ASN A N 1
ATOM 711 C CA . ASN A 1 92 ? -2.902 -15.553 -15.498 1.00 46.94 92 ASN A CA 1
ATOM 712 C C . ASN A 1 92 ? -3.403 -16.107 -16.850 1.00 46.94 92 ASN A C 1
ATOM 714 O O . ASN A 1 92 ? -2.594 -16.510 -17.684 1.00 46.94 92 ASN A O 1
ATOM 718 N N . GLY A 1 93 ? -4.722 -16.082 -17.096 1.00 47.66 93 GLY A N 1
ATOM 719 C CA . GLY A 1 93 ? -5.330 -16.288 -18.415 1.00 47.66 93 GLY A CA 1
ATOM 720 C C . GLY A 1 93 ? -5.635 -15.000 -19.199 1.00 47.66 93 GLY A C 1
ATOM 721 O O . GLY A 1 93 ? -5.714 -15.052 -20.424 1.00 47.66 93 GLY A O 1
ATOM 722 N N . LYS A 1 94 ? -5.799 -13.846 -18.536 1.00 46.88 94 LYS A N 1
ATOM 723 C CA . LYS A 1 94 ? -6.030 -12.514 -19.134 1.00 46.88 94 LYS A CA 1
ATOM 724 C C . LYS A 1 94 ? -5.657 -11.409 -18.136 1.00 46.88 94 LYS A C 1
ATOM 726 O O . LYS A 1 94 ? -6.484 -11.007 -17.321 1.00 46.88 94 LYS A O 1
ATOM 731 N N . SER A 1 95 ? -4.429 -10.906 -18.250 1.00 42.81 95 SER A N 1
ATOM 732 C CA . SER A 1 95 ? -3.842 -9.819 -17.453 1.00 42.81 95 SER A CA 1
ATOM 733 C C . SER A 1 95 ? -4.840 -8.693 -17.149 1.00 42.81 95 SER A C 1
ATOM 735 O O . SER A 1 95 ? -5.248 -7.980 -18.064 1.00 42.81 95 SER A O 1
ATOM 737 N N . ASN A 1 96 ? -5.210 -8.512 -15.886 1.00 44.94 96 ASN A N 1
ATOM 738 C CA . ASN A 1 96 ? -6.027 -7.405 -15.382 1.00 44.94 96 ASN A CA 1
ATOM 739 C C . ASN A 1 96 ? -5.572 -7.062 -13.968 1.00 44.94 96 ASN A C 1
ATOM 741 O O . ASN A 1 96 ? -6.324 -7.129 -12.992 1.00 44.94 96 ASN A O 1
ATOM 745 N N . PHE A 1 97 ? -4.280 -6.759 -13.887 1.00 41.75 97 PHE A N 1
ATOM 746 C CA . PHE A 1 97 ? -3.578 -6.645 -12.631 1.00 41.75 97 PHE A CA 1
ATOM 747 C C . PHE A 1 97 ? -3.871 -5.245 -12.197 1.00 41.75 97 PHE A C 1
ATOM 749 O O . PHE A 1 97 ? -3.398 -4.309 -12.833 1.00 41.75 97 PHE A O 1
ATOM 756 N N . SER A 1 98 ? -4.735 -5.155 -11.186 1.00 43.06 98 SER A N 1
ATOM 757 C CA . SER A 1 98 ? -5.069 -3.966 -10.408 1.00 43.06 98 SER A CA 1
ATOM 758 C C . SER A 1 98 ? -4.864 -2.652 -11.171 1.00 43.06 98 SER A C 1
ATOM 760 O O . SER A 1 98 ? -3.751 -2.157 -11.308 1.00 43.06 98 SER A O 1
ATOM 762 N N . THR A 1 99 ? -5.961 -2.046 -11.622 1.00 49.56 99 THR A N 1
ATOM 763 C CA . THR A 1 99 ? -6.043 -0.790 -12.393 1.00 49.56 99 THR A CA 1
ATOM 764 C C . THR A 1 99 ? -5.165 0.372 -11.867 1.00 49.56 99 THR A C 1
ATOM 766 O O . THR A 1 99 ? -4.867 1.299 -12.613 1.00 49.56 99 THR A O 1
ATOM 769 N N . THR A 1 100 ? -4.662 0.315 -10.629 1.00 46.56 100 THR A N 1
ATOM 770 C CA . THR A 1 100 ? -3.649 1.235 -10.078 1.00 46.56 100 THR A CA 1
ATOM 771 C C . THR A 1 100 ? -2.205 0.949 -10.538 1.00 46.56 100 THR A C 1
ATOM 773 O O . THR A 1 100 ? -1.453 1.891 -10.763 1.00 46.56 100 THR A O 1
ATOM 776 N N . GLN A 1 101 ? -1.801 -0.310 -10.741 1.00 45.56 101 GLN A N 1
ATOM 777 C CA . GLN A 1 101 ? -0.502 -0.658 -11.344 1.00 45.56 101 GLN A CA 1
ATOM 778 C C . GLN A 1 101 ? -0.556 -0.671 -12.877 1.00 45.56 101 GLN A C 1
ATOM 780 O O . GLN A 1 101 ? 0.454 -0.404 -13.518 1.00 45.56 101 GLN A O 1
ATOM 785 N N . ALA A 1 102 ? -1.727 -0.877 -13.489 1.00 45.62 102 ALA A N 1
ATOM 786 C CA . ALA A 1 102 ? -1.885 -0.770 -14.942 1.00 45.62 102 ALA A CA 1
ATOM 787 C C . ALA A 1 102 ? -1.658 0.660 -15.474 1.00 45.62 102 ALA A C 1
ATOM 789 O O . ALA A 1 102 ? -1.084 0.810 -16.551 1.00 45.62 102 ALA A O 1
ATOM 790 N N . SER A 1 103 ? -2.043 1.707 -14.724 1.00 50.81 103 SER A N 1
ATOM 791 C CA . SER A 1 103 ? -1.711 3.093 -15.101 1.00 50.81 103 SER A CA 1
ATOM 792 C C . SER A 1 103 ? -0.204 3.332 -15.011 1.00 50.81 103 SER A C 1
ATOM 794 O O . SER A 1 103 ? 0.376 3.825 -15.968 1.00 50.81 103 SER A O 1
ATOM 796 N N . GLN A 1 104 ? 0.448 2.880 -13.936 1.00 52.62 104 GLN A N 1
ATOM 797 C CA . GLN A 1 104 ? 1.897 3.022 -13.776 1.00 52.62 104 GLN A CA 1
ATOM 798 C C . GLN A 1 104 ? 2.678 2.226 -14.826 1.00 52.62 104 GLN A C 1
ATOM 800 O O . GLN A 1 104 ? 3.675 2.714 -15.336 1.00 52.62 104 GLN A O 1
ATOM 805 N N . ILE A 1 105 ? 2.220 1.030 -15.205 1.00 56.81 105 ILE A N 1
ATOM 806 C CA . ILE A 1 105 ? 2.841 0.228 -16.269 1.00 56.81 105 ILE A CA 1
ATOM 807 C C . ILE A 1 105 ? 2.594 0.852 -17.648 1.00 56.81 105 ILE A C 1
ATOM 809 O O . ILE A 1 105 ? 3.479 0.810 -18.500 1.00 56.81 105 ILE A O 1
ATOM 813 N N . HIS A 1 106 ? 1.423 1.443 -17.891 1.00 59.78 106 HIS A N 1
ATOM 814 C CA . HIS A 1 106 ? 1.148 2.167 -19.132 1.00 59.78 106 HIS A CA 1
ATOM 815 C C . HIS A 1 106 ? 1.996 3.445 -19.235 1.00 59.78 106 HIS A C 1
ATOM 817 O O . HIS A 1 106 ? 2.553 3.723 -20.298 1.00 59.78 106 HIS A O 1
ATOM 823 N N . ASP A 1 107 ? 2.161 4.167 -18.127 1.00 65.25 107 ASP A N 1
ATOM 824 C CA . ASP A 1 107 ? 3.028 5.341 -18.025 1.00 65.25 107 ASP A CA 1
ATOM 825 C C . ASP A 1 107 ? 4.505 4.949 -18.185 1.00 65.25 107 ASP A C 1
ATOM 827 O O . ASP A 1 107 ? 5.194 5.531 -19.019 1.00 65.25 107 ASP A O 1
ATOM 831 N N . LEU A 1 108 ? 4.959 3.870 -17.535 1.00 68.62 108 LEU A N 1
ATOM 832 C CA . LEU A 1 108 ? 6.297 3.291 -17.718 1.00 68.62 108 LEU A CA 1
ATOM 833 C C . LEU A 1 108 ? 6.537 2.838 -19.158 1.00 68.62 108 LEU A C 1
ATOM 835 O O . LEU A 1 108 ? 7.621 3.033 -19.695 1.00 68.62 108 LEU A O 1
ATOM 839 N N . ARG A 1 109 ? 5.540 2.242 -19.819 1.00 72.12 109 ARG A N 1
ATOM 840 C CA . ARG A 1 109 ? 5.645 1.814 -21.220 1.00 72.12 109 ARG A CA 1
ATOM 841 C C . ARG A 1 109 ? 5.727 3.008 -22.168 1.00 72.12 109 ARG A C 1
ATOM 843 O O . ARG A 1 109 ? 6.482 2.954 -23.138 1.00 72.12 109 ARG A O 1
ATOM 850 N N . ASN A 1 110 ? 4.985 4.077 -21.889 1.00 72.44 110 ASN A N 1
ATOM 851 C CA . ASN A 1 110 ? 5.080 5.333 -22.628 1.00 72.44 110 ASN A CA 1
ATOM 852 C C . ASN A 1 110 ? 6.425 6.032 -22.395 1.00 72.44 110 ASN A C 1
ATOM 854 O O . ASN A 1 110 ? 7.005 6.552 -23.345 1.00 72.44 110 ASN A O 1
ATOM 858 N N . GLU A 1 111 ? 6.955 6.017 -21.174 1.00 72.56 111 GLU A N 1
ATOM 859 C CA . GLU A 1 111 ? 8.297 6.528 -20.884 1.00 72.56 111 GLU A CA 1
ATOM 860 C C . GLU A 1 111 ? 9.387 5.683 -21.550 1.00 72.56 111 GLU A C 1
ATOM 862 O O . GLU A 1 111 ? 10.285 6.246 -22.168 1.00 72.56 111 GLU A O 1
ATOM 867 N N . LEU A 1 112 ? 9.272 4.350 -21.553 1.00 74.00 112 LEU A N 1
ATOM 868 C CA . LEU A 1 112 ? 10.175 3.458 -22.292 1.00 74.00 112 LEU A CA 1
ATOM 869 C C . LEU A 1 112 ? 10.113 3.689 -23.805 1.00 74.00 112 LEU A C 1
ATOM 871 O O . LEU A 1 112 ? 11.136 3.609 -24.482 1.00 74.00 112 LEU A O 1
ATOM 875 N N . SER A 1 113 ? 8.924 3.969 -24.343 1.00 77.38 113 SER A N 1
ATOM 876 C CA . SER A 1 113 ? 8.747 4.334 -25.750 1.00 77.38 113 SER A CA 1
ATOM 877 C C . SER A 1 113 ? 9.490 5.626 -26.072 1.00 77.38 113 SER A C 1
ATOM 879 O O . SER A 1 113 ? 10.260 5.661 -27.026 1.00 77.38 113 SER A O 1
ATOM 881 N N . LYS A 1 114 ? 9.309 6.666 -25.251 1.00 79.69 114 LYS A N 1
ATOM 882 C CA . LYS A 1 114 ? 10.002 7.949 -25.421 1.00 79.69 114 LYS A CA 1
ATOM 883 C C . LYS A 1 114 ? 11.512 7.800 -25.265 1.00 79.69 114 LYS A C 1
ATOM 885 O O . LYS A 1 114 ? 12.256 8.341 -26.071 1.00 79.69 114 LYS A O 1
ATOM 890 N N . LEU A 1 115 ? 11.967 7.022 -24.284 1.00 76.44 115 LEU A N 1
ATOM 891 C CA . LEU A 1 115 ? 13.387 6.751 -24.069 1.00 76.44 115 LEU A CA 1
ATOM 892 C C . LEU A 1 115 ? 14.005 6.016 -25.265 1.00 76.44 115 LEU A C 1
ATOM 894 O O . LEU A 1 115 ? 15.099 6.356 -25.696 1.00 76.44 115 LEU A O 1
ATOM 898 N N . LYS A 1 116 ? 13.288 5.050 -25.850 1.00 80.88 116 LYS A N 1
ATOM 899 C CA . LYS A 1 116 ? 13.728 4.331 -27.052 1.00 80.88 116 LYS A CA 1
ATOM 900 C C . LYS A 1 116 ? 13.861 5.248 -28.267 1.00 80.88 116 LYS A C 1
ATOM 902 O O . LYS A 1 116 ? 14.787 5.059 -29.056 1.00 80.88 116 LYS A O 1
ATOM 907 N N . ASP A 1 117 ? 12.946 6.198 -28.430 1.00 83.69 117 ASP A N 1
ATOM 908 C CA . ASP A 1 117 ? 13.005 7.165 -29.525 1.00 83.69 117 ASP A CA 1
ATOM 909 C C . ASP A 1 117 ? 14.171 8.147 -29.326 1.00 83.69 117 ASP A C 1
ATOM 911 O O . ASP A 1 117 ? 14.957 8.332 -30.253 1.00 83.69 117 ASP A O 1
ATOM 915 N N . VAL A 1 118 ? 14.387 8.642 -28.100 1.00 82.12 118 VAL A N 1
ATOM 916 C CA . VAL A 1 118 ? 15.555 9.476 -27.750 1.00 82.12 118 VAL A CA 1
ATOM 917 C C . VAL A 1 118 ? 16.869 8.721 -27.972 1.00 82.12 118 VAL A C 1
ATOM 919 O O . VAL A 1 118 ? 17.777 9.241 -28.608 1.00 82.12 118 VAL A O 1
ATOM 922 N N . SER A 1 119 ? 16.979 7.459 -27.545 1.00 80.44 119 SER A N 1
ATOM 923 C CA . SER A 1 119 ? 18.194 6.662 -27.781 1.00 80.44 119 SER A CA 1
ATOM 924 C C . SER A 1 119 ? 18.464 6.392 -29.266 1.00 80.44 119 SER A C 1
ATOM 926 O O . SER A 1 119 ? 19.616 6.219 -29.662 1.00 80.44 119 SER A O 1
ATOM 928 N N . ARG A 1 120 ? 17.424 6.327 -30.109 1.00 82.38 120 ARG A N 1
ATOM 929 C CA . ARG A 1 120 ? 17.597 6.209 -31.566 1.00 82.38 120 ARG A CA 1
ATOM 930 C C . ARG A 1 120 ? 18.104 7.507 -32.177 1.00 82.38 120 ARG A C 1
ATOM 932 O O . ARG A 1 120 ? 18.963 7.443 -33.050 1.00 82.38 120 ARG A O 1
ATOM 939 N N . GLU A 1 121 ? 17.595 8.639 -31.707 1.00 84.75 121 GLU A N 1
ATOM 940 C CA . GLU A 1 121 ? 18.058 9.964 -32.112 1.00 84.75 121 GLU A CA 1
ATOM 941 C C . GLU A 1 121 ? 19.522 10.187 -31.700 1.00 84.75 121 GLU A C 1
ATOM 943 O O . GLU A 1 121 ? 20.348 10.543 -32.537 1.00 84.75 121 GLU A O 1
ATOM 948 N N . GLU A 1 122 ? 19.895 9.846 -30.462 1.00 79.06 122 GLU A N 1
ATOM 949 C CA . GLU A 1 122 ? 21.288 9.922 -30.003 1.00 79.06 122 GLU A CA 1
ATOM 950 C C . GLU A 1 122 ? 22.224 9.011 -30.808 1.00 79.06 122 GLU A C 1
ATOM 952 O O . GLU A 1 122 ? 23.332 9.417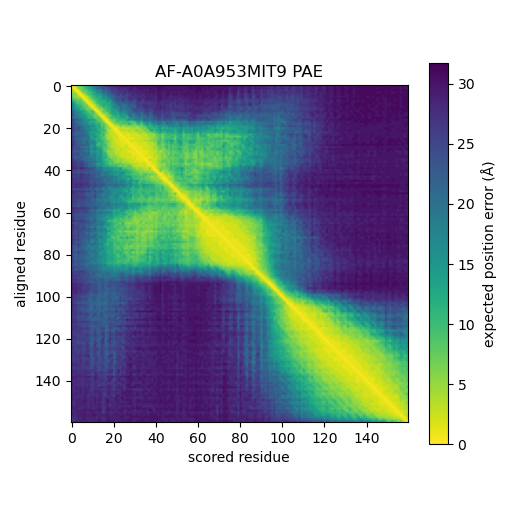 -31.156 1.00 79.06 122 GLU A O 1
ATOM 957 N N . LEU A 1 123 ? 21.792 7.797 -31.167 1.00 84.06 123 LEU A N 1
ATOM 958 C CA . LEU A 1 123 ? 22.585 6.911 -32.026 1.00 84.06 123 LEU A CA 1
ATOM 959 C C . LEU A 1 123 ? 22.798 7.482 -33.431 1.00 84.06 123 LEU A C 1
ATOM 961 O O . LEU A 1 123 ? 23.858 7.259 -34.018 1.00 84.06 123 LEU A O 1
ATOM 965 N N . ASP A 1 124 ? 21.812 8.185 -33.982 1.00 90.88 124 ASP A N 1
ATOM 966 C CA . ASP A 1 124 ? 21.925 8.804 -35.304 1.00 90.88 124 ASP A CA 1
ATOM 967 C C . ASP A 1 124 ? 22.864 10.018 -35.278 1.00 90.88 124 ASP A C 1
ATOM 969 O O . ASP A 1 124 ? 23.724 10.180 -36.149 1.00 90.88 124 ASP A O 1
ATOM 973 N N . ILE A 1 125 ? 22.799 10.804 -34.202 1.00 87.81 125 ILE A N 1
ATOM 974 C CA . ILE A 1 125 ? 23.740 11.891 -33.928 1.00 87.81 125 ILE A CA 1
ATOM 975 C C . ILE A 1 125 ? 25.166 11.341 -33.776 1.00 87.81 125 ILE A C 1
ATOM 977 O O . ILE A 1 125 ? 26.090 11.844 -34.413 1.00 87.81 125 ILE A O 1
ATOM 981 N N . ILE A 1 126 ? 25.364 10.264 -33.007 1.00 86.50 126 ILE A N 1
ATOM 982 C CA . ILE A 1 126 ? 26.681 9.626 -32.840 1.00 86.50 126 ILE A CA 1
ATOM 983 C C . ILE A 1 126 ? 27.218 9.109 -34.176 1.00 86.50 126 ILE A C 1
ATOM 985 O O . ILE A 1 126 ? 28.399 9.291 -34.464 1.00 86.50 126 ILE A O 1
ATOM 989 N N . LYS A 1 127 ? 26.379 8.493 -35.017 1.00 88.50 127 LYS A N 1
ATOM 990 C CA . LYS A 1 127 ? 26.789 8.063 -36.364 1.00 88.50 127 LYS A CA 1
ATOM 991 C C . LYS A 1 127 ? 27.203 9.239 -37.238 1.00 88.50 127 LYS A C 1
ATOM 993 O O . LYS A 1 127 ? 28.183 9.129 -37.971 1.00 88.50 127 LYS A O 1
ATOM 998 N N . THR A 1 128 ? 26.480 10.349 -37.142 1.00 92.06 128 THR A N 1
ATOM 999 C CA . THR A 1 128 ? 26.811 11.583 -37.857 1.00 92.06 128 THR A CA 1
ATOM 1000 C C . THR A 1 128 ? 28.165 12.121 -37.396 1.00 92.06 128 THR A C 1
ATOM 1002 O O . THR A 1 128 ? 29.028 12.363 -38.235 1.00 92.06 128 THR A O 1
ATOM 1005 N N . TYR A 1 129 ? 28.417 12.181 -36.085 1.00 89.56 129 TYR A N 1
ATOM 1006 C CA . TYR A 1 129 ? 29.721 12.573 -35.542 1.00 89.56 129 TYR A CA 1
ATOM 1007 C C . TYR A 1 129 ? 30.852 11.621 -35.935 1.00 89.56 129 TYR A C 1
ATOM 1009 O O . TYR A 1 129 ? 31.950 12.076 -36.240 1.00 89.56 129 TYR A O 1
ATOM 1017 N N . LEU A 1 130 ? 30.606 10.309 -35.955 1.00 89.06 130 LEU A N 1
ATOM 1018 C CA . LEU A 1 130 ? 31.588 9.319 -36.406 1.00 89.06 130 LEU A CA 1
ATOM 1019 C C . LEU A 1 130 ? 31.969 9.545 -37.869 1.00 89.06 130 LEU A C 1
ATOM 1021 O O . LEU A 1 130 ? 33.150 9.533 -38.205 1.00 89.06 130 LEU A O 1
ATOM 1025 N N . LYS A 1 131 ? 30.976 9.813 -38.718 1.00 91.75 131 LYS A N 1
ATOM 1026 C CA . LYS A 1 131 ? 31.198 10.107 -40.131 1.00 91.75 131 LYS A CA 1
ATOM 1027 C C . LYS A 1 131 ? 31.958 11.421 -40.329 1.00 91.75 131 LYS A C 1
ATOM 1029 O O . LYS A 1 131 ? 32.922 11.456 -41.087 1.00 91.75 131 LYS A O 1
ATOM 1034 N N . GLU A 1 132 ? 31.573 12.484 -39.623 1.00 90.38 132 GLU A N 1
ATOM 1035 C CA . GLU A 1 132 ? 32.316 13.752 -39.646 1.00 90.38 132 GLU A CA 1
ATOM 1036 C C . GLU A 1 132 ? 33.756 13.577 -39.148 1.00 90.38 132 GLU A C 1
ATOM 1038 O O . GLU A 1 132 ? 34.681 14.187 -39.685 1.00 90.38 132 GLU A O 1
ATOM 1043 N N . PHE A 1 133 ? 33.967 12.717 -38.149 1.00 89.38 133 PHE A N 1
ATOM 1044 C CA . PHE A 1 133 ? 35.292 12.405 -37.631 1.00 89.38 133 PHE A CA 1
ATOM 1045 C C . PHE A 1 133 ? 36.145 11.636 -38.646 1.00 89.38 133 PHE A C 1
ATOM 1047 O O . PHE A 1 133 ? 37.314 11.974 -38.825 1.00 89.38 133 PHE A O 1
ATOM 1054 N N . GLU A 1 134 ? 35.581 10.647 -39.342 1.00 90.06 134 GLU A N 1
ATOM 1055 C CA . GLU A 1 134 ? 36.263 9.937 -40.432 1.00 90.06 134 GLU A CA 1
ATOM 1056 C C . GLU A 1 134 ? 36.652 10.894 -41.567 1.00 90.06 134 GLU A C 1
ATOM 1058 O O . GLU A 1 134 ? 37.812 10.912 -41.987 1.00 90.06 134 GLU A O 1
ATOM 1063 N N . GLU A 1 135 ? 35.735 11.767 -41.997 1.00 91.44 135 GLU A N 1
ATOM 1064 C CA . GLU A 1 135 ? 36.026 12.791 -43.009 1.00 91.44 135 GLU A CA 1
ATOM 1065 C C . GLU A 1 135 ? 37.114 13.773 -42.542 1.00 91.44 135 GLU A C 1
ATOM 1067 O O . GLU A 1 135 ? 37.952 14.227 -43.329 1.00 91.44 135 GLU A O 1
ATOM 1072 N N . MET A 1 136 ? 37.132 14.118 -41.252 1.00 87.88 136 MET A N 1
ATOM 1073 C CA . MET A 1 136 ? 38.156 14.984 -40.674 1.00 87.88 136 MET A CA 1
ATOM 1074 C C . MET A 1 136 ? 39.521 14.291 -40.613 1.00 87.88 136 MET A C 1
ATOM 1076 O O . MET A 1 136 ? 40.528 14.906 -40.966 1.00 87.88 136 MET A O 1
ATOM 1080 N N . GLN A 1 137 ? 39.567 13.016 -40.220 1.00 88.06 137 GLN A N 1
ATOM 1081 C CA . GLN A 1 137 ? 40.782 12.197 -40.229 1.00 88.06 137 GLN A CA 1
ATOM 1082 C C . GLN A 1 137 ? 41.367 12.085 -41.637 1.00 88.06 137 GLN A C 1
ATOM 1084 O O . GLN A 1 137 ? 42.568 12.281 -41.829 1.00 88.06 137 GLN A O 1
ATOM 1089 N N . GLU A 1 138 ? 40.525 11.848 -42.641 1.00 91.06 138 GLU A N 1
ATOM 1090 C CA . GLU A 1 138 ? 40.954 11.790 -44.036 1.00 91.06 138 GLU A CA 1
ATOM 1091 C C . GLU A 1 138 ? 41.551 13.130 -44.500 1.00 91.06 138 GLU A C 1
ATOM 1093 O O . GLU A 1 138 ? 42.646 13.167 -45.071 1.00 91.06 138 GLU A O 1
ATOM 1098 N N . LYS A 1 139 ? 40.898 14.256 -44.175 1.00 88.44 139 LYS A N 1
ATOM 1099 C CA . LYS A 1 139 ? 41.421 15.601 -44.472 1.00 88.44 139 LYS A CA 1
ATOM 1100 C C . LYS A 1 139 ? 42.749 15.877 -43.768 1.00 88.44 139 LYS A C 1
ATOM 1102 O O . LYS A 1 139 ? 43.656 16.423 -44.398 1.00 88.44 139 LYS A O 1
ATOM 1107 N N . ILE A 1 140 ? 42.890 15.500 -42.496 1.00 87.75 140 ILE A N 1
ATOM 1108 C CA . ILE A 1 140 ? 44.137 15.667 -41.734 1.00 87.75 140 ILE A CA 1
ATOM 1109 C C . ILE A 1 140 ? 45.260 14.850 -42.370 1.00 87.75 140 ILE A C 1
ATOM 1111 O O . ILE A 1 140 ? 46.339 15.395 -42.606 1.00 87.75 140 ILE A O 1
ATOM 1115 N N . ASN A 1 141 ? 45.006 13.587 -42.711 1.00 87.62 141 ASN A N 1
ATOM 1116 C CA . ASN A 1 141 ? 45.990 12.734 -43.373 1.00 87.62 141 ASN A CA 1
ATOM 1117 C C . ASN A 1 141 ? 46.409 13.314 -44.729 1.00 87.62 141 ASN A C 1
ATOM 1119 O O . ASN A 1 141 ? 47.602 13.374 -45.039 1.00 87.62 141 ASN A O 1
ATOM 1123 N N . HIS A 1 142 ? 45.460 13.826 -45.516 1.00 88.69 142 HIS A N 1
ATOM 1124 C CA . HIS A 1 142 ? 45.760 14.478 -46.792 1.00 88.69 142 HIS A CA 1
ATOM 1125 C C . HIS A 1 142 ? 46.623 15.732 -46.620 1.00 88.69 142 HIS A C 1
ATOM 1127 O O . HIS A 1 142 ? 47.597 15.925 -47.349 1.00 88.69 142 HIS A O 1
ATOM 1133 N N . ILE A 1 143 ? 46.310 16.573 -45.630 1.00 85.75 143 ILE A N 1
ATOM 1134 C CA . ILE A 1 143 ? 47.088 17.778 -45.310 1.00 85.75 143 ILE A CA 1
ATOM 1135 C C . ILE A 1 143 ? 48.489 17.407 -44.823 1.00 85.75 143 ILE A C 1
ATOM 1137 O O . ILE A 1 143 ? 49.462 17.991 -45.293 1.00 85.75 143 ILE A O 1
ATOM 1141 N N . GLN A 1 144 ? 48.621 16.426 -43.927 1.00 81.56 144 GLN A N 1
ATOM 1142 C CA . GLN A 1 144 ? 49.924 15.957 -43.456 1.00 81.56 144 GLN A CA 1
ATOM 1143 C C . GLN A 1 144 ? 50.777 15.431 -44.607 1.00 81.56 144 GLN A C 1
ATOM 1145 O O . GLN A 1 144 ? 51.945 15.799 -44.720 1.00 81.56 144 GLN A O 1
ATOM 1150 N N . THR A 1 145 ? 50.189 14.636 -45.501 1.00 86.25 145 THR A N 1
ATOM 1151 C CA . THR A 1 145 ? 50.903 14.086 -46.658 1.00 86.25 145 THR A CA 1
ATOM 1152 C C . THR A 1 145 ? 51.337 15.202 -47.611 1.00 86.25 145 THR A C 1
ATOM 1154 O O . THR A 1 145 ? 52.492 15.237 -48.036 1.00 86.25 145 THR A O 1
ATOM 1157 N N . LYS A 1 146 ? 50.453 16.168 -47.898 1.00 85.94 146 LYS A N 1
ATOM 1158 C CA . LYS A 1 146 ? 50.784 17.351 -48.710 1.00 85.94 146 LYS A CA 1
ATOM 1159 C C . LYS A 1 146 ? 51.880 18.206 -48.082 1.00 85.94 146 LYS A C 1
ATOM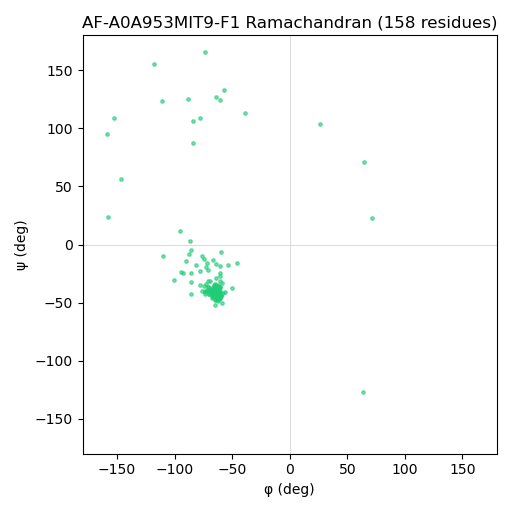 1161 O O . LYS A 1 146 ? 52.814 18.590 -48.780 1.00 85.94 146 LYS A O 1
ATOM 1166 N N . ASN A 1 147 ? 51.804 18.470 -46.780 1.00 85.50 147 ASN A N 1
ATOM 1167 C CA . ASN A 1 147 ? 52.819 19.237 -46.062 1.00 85.50 147 ASN A CA 1
ATOM 1168 C C . ASN A 1 147 ? 54.161 18.494 -46.040 1.00 85.50 147 ASN A C 1
ATOM 1170 O O . ASN A 1 147 ? 55.201 19.107 -46.261 1.00 85.50 147 ASN A O 1
ATOM 1174 N N . MET A 1 148 ? 54.154 17.173 -45.854 1.00 85.94 148 MET A N 1
ATOM 1175 C CA . MET A 1 148 ? 55.365 16.353 -45.898 1.00 85.94 148 MET A CA 1
ATOM 1176 C C . MET A 1 148 ? 56.006 16.357 -47.292 1.00 85.94 148 MET A C 1
ATOM 1178 O O . MET A 1 148 ? 57.221 16.518 -47.402 1.00 85.94 148 MET A O 1
ATOM 1182 N N . MET A 1 149 ? 55.208 16.252 -48.361 1.00 84.50 149 MET A N 1
ATOM 1183 C CA . MET A 1 149 ? 55.703 16.393 -49.735 1.00 84.50 149 MET A CA 1
ATOM 1184 C C . MET A 1 149 ? 56.254 17.796 -50.007 1.00 84.50 149 MET A C 1
ATOM 1186 O O . MET A 1 149 ? 57.322 17.919 -50.597 1.00 84.50 149 MET A O 1
ATOM 1190 N N . ALA A 1 150 ? 55.576 18.852 -49.551 1.00 83.62 150 ALA A N 1
ATOM 1191 C CA . ALA A 1 150 ? 56.046 20.226 -49.711 1.00 83.62 150 ALA A CA 1
ATOM 1192 C C . ALA A 1 150 ? 57.386 20.458 -48.994 1.00 83.62 150 ALA A C 1
ATOM 1194 O O . ALA A 1 150 ? 58.301 21.027 -49.584 1.00 83.62 150 ALA A O 1
ATOM 1195 N N . ILE A 1 151 ? 57.540 19.952 -47.764 1.00 83.69 151 ILE A N 1
ATOM 1196 C CA . ILE A 1 151 ? 58.802 20.014 -47.011 1.00 83.69 151 ILE A CA 1
ATOM 1197 C C . ILE A 1 151 ? 59.900 19.215 -47.721 1.00 83.69 151 ILE A C 1
ATOM 1199 O O . ILE A 1 151 ? 61.031 19.687 -47.822 1.00 83.69 151 ILE A O 1
ATOM 1203 N N . LYS A 1 152 ? 59.587 18.021 -48.240 1.00 84.00 152 LYS A N 1
ATOM 1204 C CA . LYS A 1 152 ? 60.549 17.209 -48.996 1.00 84.00 152 LYS A CA 1
ATOM 1205 C C . LYS A 1 152 ? 61.013 17.929 -50.265 1.00 84.00 152 LYS A C 1
ATOM 1207 O O . LYS A 1 152 ? 62.215 18.028 -50.486 1.00 84.00 152 LYS A O 1
ATOM 1212 N N . ASN A 1 153 ? 60.085 18.497 -51.032 1.00 83.25 153 ASN A N 1
ATOM 1213 C CA . ASN A 1 153 ? 60.390 19.261 -52.241 1.00 83.25 153 ASN A CA 1
ATOM 1214 C C . ASN A 1 153 ? 61.197 20.531 -51.923 1.00 83.25 153 ASN A C 1
ATOM 1216 O O . ASN A 1 153 ? 62.146 20.845 -52.635 1.00 83.25 153 ASN A O 1
ATOM 1220 N N . MET A 1 154 ? 60.878 21.238 -50.830 1.00 79.38 154 MET A N 1
ATOM 1221 C CA . MET A 1 154 ? 61.678 22.375 -50.355 1.00 79.38 154 MET A CA 1
ATOM 1222 C C . MET A 1 154 ? 63.094 21.951 -49.962 1.00 79.38 154 MET A C 1
ATOM 1224 O O . MET A 1 154 ? 64.053 22.622 -50.330 1.00 79.38 154 MET A O 1
ATOM 1228 N N . LYS A 1 155 ? 63.244 20.826 -49.254 1.00 81.88 155 LYS A N 1
ATOM 1229 C CA . LYS A 1 155 ? 64.555 20.278 -48.889 1.00 81.88 155 LYS A CA 1
ATOM 1230 C C . LYS A 1 155 ? 65.367 19.887 -50.125 1.00 81.88 155 LYS A C 1
ATOM 1232 O O . LYS A 1 155 ? 66.559 20.159 -50.163 1.00 81.88 155 LYS A O 1
ATOM 1237 N N . GLU A 1 156 ? 64.741 19.280 -51.129 1.00 82.06 156 GLU A N 1
ATOM 1238 C CA . GLU A 1 156 ? 65.394 18.936 -52.399 1.00 82.06 156 GLU A CA 1
ATOM 1239 C C . GLU A 1 156 ? 65.808 20.178 -53.203 1.00 82.06 156 GLU A C 1
ATOM 1241 O O . GLU A 1 156 ? 66.870 20.165 -53.818 1.00 82.06 156 GLU A O 1
ATOM 1246 N N . MET A 1 157 ? 65.028 21.265 -53.158 1.00 73.12 157 MET A N 1
ATOM 1247 C CA . MET A 1 157 ? 65.404 22.550 -53.764 1.00 73.12 157 MET A CA 1
ATOM 1248 C C . MET A 1 157 ? 66.531 23.276 -53.016 1.00 73.12 157 MET A C 1
ATOM 1250 O O . MET A 1 157 ? 67.303 23.980 -53.650 1.00 73.12 157 MET A O 1
ATOM 1254 N N . LEU A 1 158 ? 66.635 23.111 -51.694 1.00 70.25 158 LEU A N 1
ATOM 1255 C CA . LEU A 1 158 ? 67.699 23.701 -50.866 1.00 70.25 158 LEU A CA 1
ATOM 1256 C C . LEU A 1 158 ? 69.039 22.955 -50.962 1.00 70.25 158 LEU A C 1
ATOM 1258 O O . LEU A 1 158 ? 70.076 23.532 -50.654 1.00 70.25 158 LEU A O 1
ATOM 1262 N N . ASN A 1 159 ? 69.017 21.679 -51.357 1.00 65.56 159 ASN A N 1
ATOM 1263 C CA . ASN A 1 159 ? 70.203 20.825 -51.496 1.00 65.56 159 ASN A CA 1
ATOM 1264 C C . ASN A 1 159 ? 70.766 20.783 -52.933 1.00 65.56 159 ASN A C 1
ATOM 1266 O O . ASN A 1 159 ? 71.590 19.916 -53.237 1.00 65.56 159 ASN A O 1
ATOM 1270 N N . LYS A 1 160 ? 70.301 21.676 -53.810 1.00 49.22 160 LYS A N 1
ATOM 1271 C CA . LYS A 1 160 ? 70.725 21.829 -55.204 1.00 49.22 160 LYS A CA 1
ATOM 1272 C C . LYS A 1 160 ? 71.382 23.189 -55.396 1.00 49.22 160 LYS A C 1
ATOM 1274 O O . LYS A 1 160 ? 72.344 23.240 -56.190 1.00 49.22 160 LYS A O 1
#